Protein AF-A0A662BF61-F1 (afdb_monomer_lite)

Foldseek 3Di:
DVVVVLLVVLVVVLVVVCVVVVPDDPRSVVSSVVSSVVSVVVVVVVVVVVVVVVVVVVVD

Sequence (60 aa):
MINILRIVISAIIGYWISKILDLEGFIQFLFFFGIFIAVSILLEIIRKIIVRIKLDRIKK

Structure (mmCIF, N/CA/C/O backbone):
data_AF-A0A662BF61-F1
#
_entry.id   AF-A0A662BF61-F1
#
loop_
_atom_site.group_PDB
_atom_site.id
_atom_site.type_symbol
_atom_site.label_atom_id
_atom_site.label_alt_id
_atom_site.label_comp_id
_atom_site.label_asym_id
_atom_site.label_entity_id
_atom_site.label_seq_id
_atom_site.pdbx_PDB_ins_code
_atom_site.Cartn_x
_atom_site.Cartn_y
_atom_site.Cartn_z
_atom_site.occupancy
_atom_site.B_iso_or_equiv
_atom_site.auth_seq_id
_atom_site.auth_comp_id
_atom_site.auth_asym_id
_atom_site.auth_atom_id
_atom_site.pdbx_PDB_model_num
ATOM 1 N N . MET A 1 1 ? -4.984 14.987 4.654 1.00 60.16 1 MET A N 1
ATOM 2 C CA . MET A 1 1 ? -3.799 14.348 5.279 1.00 60.16 1 MET A CA 1
ATOM 3 C C . MET A 1 1 ? -3.742 12.831 5.079 1.00 60.16 1 MET A C 1
ATOM 5 O O . MET A 1 1 ? -2.717 12.365 4.606 1.00 60.16 1 MET A O 1
ATOM 9 N N . ILE A 1 2 ? -4.808 12.058 5.342 1.00 69.31 2 ILE A N 1
ATOM 10 C CA . ILE A 1 2 ? -4.790 10.580 5.197 1.00 69.31 2 ILE A CA 1
ATOM 11 C C . ILE A 1 2 ? -4.472 10.083 3.770 1.00 69.31 2 ILE A C 1
ATOM 13 O O . ILE A 1 2 ? -3.723 9.123 3.622 1.00 69.31 2 ILE A O 1
ATOM 17 N N . ASN A 1 3 ? -4.954 10.759 2.717 1.00 71.44 3 ASN A N 1
ATOM 18 C CA . ASN A 1 3 ? -4.655 10.354 1.333 1.00 71.44 3 ASN A CA 1
ATOM 19 C C . ASN A 1 3 ? -3.169 10.502 0.974 1.00 71.44 3 ASN A C 1
ATOM 21 O O . ASN A 1 3 ? -2.608 9.617 0.340 1.00 71.44 3 ASN A O 1
ATOM 25 N N . ILE A 1 4 ? -2.524 11.586 1.418 1.00 80.06 4 ILE A N 1
ATOM 26 C CA . ILE A 1 4 ? -1.090 11.819 1.184 1.00 80.06 4 ILE A CA 1
ATOM 27 C C . ILE A 1 4 ? -0.268 10.762 1.921 1.00 80.06 4 ILE A C 1
ATOM 29 O O . ILE A 1 4 ? 0.629 10.169 1.334 1.00 80.06 4 ILE A O 1
ATOM 33 N N . LEU A 1 5 ? -0.629 10.451 3.170 1.00 82.62 5 LEU A N 1
ATOM 34 C CA . LEU A 1 5 ? 0.040 9.408 3.947 1.00 82.62 5 LEU A CA 1
ATOM 35 C C . LEU A 1 5 ? -0.032 8.043 3.246 1.00 82.62 5 LEU A C 1
ATOM 37 O O . LEU A 1 5 ? 0.971 7.341 3.158 1.00 82.62 5 LEU A O 1
ATOM 41 N N . ARG A 1 6 ? -1.196 7.690 2.689 1.00 80.62 6 ARG A N 1
ATOM 42 C CA . ARG A 1 6 ? -1.375 6.445 1.932 1.00 80.62 6 ARG A CA 1
ATOM 43 C C . ARG A 1 6 ? -0.485 6.385 0.692 1.00 80.62 6 ARG A C 1
ATOM 45 O O . ARG A 1 6 ? 0.108 5.342 0.424 1.00 80.62 6 ARG A O 1
ATOM 52 N N . ILE A 1 7 ? -0.388 7.491 -0.045 1.00 84.00 7 ILE A N 1
ATOM 53 C CA . ILE A 1 7 ? 0.468 7.598 -1.233 1.00 84.00 7 ILE A CA 1
ATOM 54 C C . ILE A 1 7 ? 1.937 7.429 -0.839 1.00 84.00 7 ILE A C 1
ATOM 56 O O . ILE A 1 7 ? 2.629 6.619 -1.444 1.00 84.00 7 ILE A O 1
ATOM 60 N N . VAL A 1 8 ? 2.389 8.116 0.214 1.00 86.94 8 VAL A N 1
ATOM 61 C CA . VAL A 1 8 ? 3.778 8.041 0.695 1.00 86.94 8 VAL A CA 1
ATOM 62 C C . VAL A 1 8 ? 4.136 6.623 1.145 1.00 86.94 8 VAL A C 1
ATOM 64 O O . VAL A 1 8 ? 5.150 6.086 0.711 1.00 86.94 8 VAL A O 1
ATOM 67 N N . ILE A 1 9 ? 3.285 5.980 1.950 1.00 86.00 9 ILE A N 1
ATOM 68 C CA . ILE A 1 9 ? 3.511 4.599 2.408 1.00 86.00 9 ILE A CA 1
ATOM 69 C C . ILE A 1 9 ? 3.581 3.636 1.217 1.00 86.00 9 ILE A C 1
ATOM 71 O O . ILE A 1 9 ? 4.491 2.814 1.139 1.00 86.00 9 ILE A O 1
ATOM 75 N N . SER A 1 10 ? 2.652 3.763 0.267 1.00 85.88 10 SER A N 1
ATOM 76 C CA . SER A 1 10 ? 2.620 2.897 -0.918 1.00 85.88 10 SER A CA 1
ATOM 77 C C . SER A 1 10 ? 3.843 3.111 -1.812 1.00 85.88 10 SER A C 1
ATOM 79 O O . SER A 1 10 ? 4.376 2.146 -2.350 1.00 85.88 10 SER A O 1
ATOM 81 N N . ALA A 1 11 ? 4.316 4.354 -1.939 1.00 86.31 11 ALA A N 1
ATOM 82 C CA . ALA A 1 11 ? 5.510 4.689 -2.706 1.00 86.31 11 ALA A CA 1
ATOM 83 C C . ALA A 1 11 ? 6.783 4.117 -2.065 1.00 8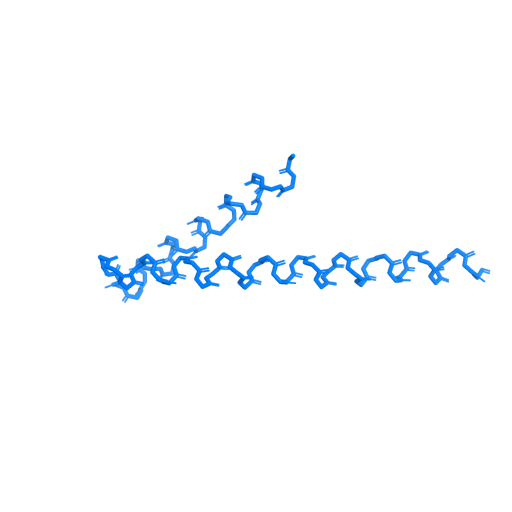6.31 11 ALA A C 1
ATOM 85 O O . ALA A 1 11 ? 7.598 3.516 -2.759 1.00 86.31 11 ALA A O 1
ATOM 86 N N . ILE A 1 12 ? 6.936 4.243 -0.742 1.00 89.94 12 ILE A N 1
ATOM 87 C CA . ILE A 1 12 ? 8.101 3.706 -0.024 1.00 89.94 12 ILE A CA 1
ATOM 88 C C . ILE A 1 12 ? 8.138 2.179 -0.136 1.00 89.94 12 ILE A C 1
ATOM 90 O O . ILE A 1 12 ? 9.151 1.617 -0.548 1.00 89.94 12 ILE A O 1
ATOM 94 N N . ILE A 1 13 ? 7.027 1.509 0.185 1.00 87.88 13 ILE A N 1
ATOM 95 C CA . ILE A 1 13 ? 6.942 0.042 0.160 1.00 87.88 13 ILE A CA 1
ATOM 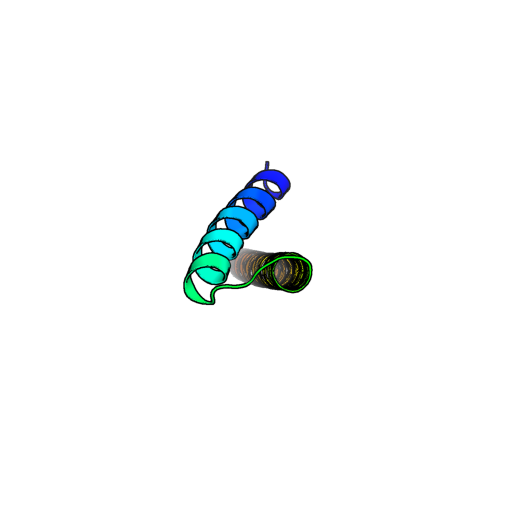96 C C . ILE A 1 13 ? 7.103 -0.483 -1.270 1.00 87.88 13 ILE A C 1
ATOM 98 O O . ILE A 1 13 ? 7.885 -1.404 -1.506 1.00 87.88 13 ILE A O 1
ATOM 102 N N . GLY A 1 14 ? 6.394 0.118 -2.229 1.00 86.44 14 GLY A N 1
ATOM 103 C CA . GLY A 1 14 ? 6.452 -0.283 -3.631 1.00 86.44 14 GLY A CA 1
ATOM 104 C C . GLY A 1 14 ? 7.852 -0.131 -4.221 1.00 86.44 14 GLY A C 1
ATOM 105 O O . GLY A 1 14 ? 8.317 -1.043 -4.899 1.00 86.44 14 GLY A O 1
ATOM 106 N N . TYR A 1 15 ? 8.562 0.956 -3.896 1.00 86.44 15 TYR A N 1
ATOM 107 C CA . TYR A 1 15 ? 9.928 1.187 -4.373 1.00 86.44 15 TYR A CA 1
ATOM 108 C C . TYR A 1 15 ? 10.901 0.165 -3.800 1.00 86.44 15 TYR A C 1
ATOM 110 O O . TYR A 1 15 ? 11.700 -0.419 -4.531 1.00 86.44 15 TYR A O 1
ATOM 118 N N . TRP A 1 16 ? 10.812 -0.078 -2.493 1.00 89.69 16 TRP A N 1
ATOM 119 C CA . TRP A 1 16 ? 11.728 -0.981 -1.810 1.00 89.69 16 TRP A CA 1
ATOM 120 C C . TRP A 1 16 ? 11.585 -2.418 -2.320 1.00 89.69 16 TRP A C 1
ATOM 122 O O . TRP A 1 16 ? 12.579 -3.053 -2.662 1.00 89.69 16 TRP A O 1
ATOM 132 N N . ILE A 1 17 ? 10.348 -2.905 -2.458 1.00 87.62 17 ILE A N 1
ATOM 133 C CA . ILE A 1 17 ? 10.090 -4.263 -2.949 1.00 87.62 17 ILE A CA 1
ATOM 134 C C . ILE A 1 17 ? 10.398 -4.383 -4.445 1.00 87.62 17 ILE A C 1
ATOM 136 O O . ILE A 1 17 ? 11.004 -5.368 -4.858 1.00 87.62 17 ILE A O 1
ATOM 140 N N . SER A 1 18 ? 10.052 -3.375 -5.252 1.00 87.69 18 SER A N 1
ATOM 141 C CA . SER A 1 18 ? 10.396 -3.357 -6.678 1.00 87.69 18 SER A CA 1
ATOM 142 C C . SER A 1 18 ? 11.900 -3.466 -6.907 1.00 87.69 18 SER A C 1
ATOM 144 O O . SER A 1 18 ? 12.303 -4.133 -7.851 1.00 87.69 18 SER A O 1
ATOM 146 N N . LYS A 1 19 ? 12.715 -2.836 -6.052 1.00 87.25 19 LYS A N 1
ATOM 147 C CA . LYS A 1 19 ? 14.177 -2.909 -6.133 1.00 87.25 19 LYS A CA 1
ATOM 148 C C . LYS A 1 19 ? 14.723 -4.278 -5.716 1.00 87.25 19 LYS A C 1
ATOM 150 O O . LYS A 1 19 ? 15.712 -4.724 -6.274 1.00 87.25 19 LYS A O 1
ATOM 155 N N . ILE A 1 20 ? 14.093 -4.944 -4.746 1.00 89.62 20 ILE A N 1
ATOM 156 C CA . ILE A 1 20 ? 14.474 -6.306 -4.324 1.00 89.62 20 ILE A CA 1
ATOM 157 C C . ILE A 1 20 ? 14.148 -7.332 -5.414 1.00 89.62 20 ILE A C 1
ATOM 159 O O . ILE A 1 20 ? 14.895 -8.284 -5.610 1.00 89.62 20 ILE A O 1
ATOM 163 N N . LEU A 1 21 ? 13.024 -7.141 -6.104 1.00 89.19 21 LEU A N 1
ATOM 164 C CA . LEU A 1 21 ? 12.530 -8.037 -7.148 1.00 89.19 21 LEU A CA 1
ATOM 165 C C . LEU A 1 21 ? 13.063 -7.699 -8.551 1.00 89.19 21 LEU A C 1
ATOM 167 O O . LEU A 1 21 ? 12.633 -8.331 -9.510 1.00 89.19 21 LEU A O 1
ATOM 171 N N . ASP A 1 22 ? 13.949 -6.704 -8.658 1.00 89.50 22 ASP A N 1
ATOM 172 C CA . ASP A 1 22 ? 14.525 -6.202 -9.914 1.00 89.50 22 ASP A CA 1
ATOM 173 C C . ASP A 1 22 ? 13.459 -5.924 -10.995 1.00 89.50 22 ASP A C 1
ATOM 175 O O . ASP A 1 22 ? 13.595 -6.246 -12.174 1.00 89.50 22 ASP A O 1
ATOM 179 N N . LEU A 1 23 ? 12.319 -5.369 -10.562 1.00 88.94 23 LEU A N 1
ATOM 180 C CA . LEU A 1 23 ? 11.209 -5.058 -11.457 1.00 88.94 23 LEU A CA 1
ATOM 181 C C . LEU A 1 23 ? 11.509 -3.765 -12.204 1.00 88.94 23 LEU A C 1
ATOM 183 O O . LEU A 1 23 ? 11.694 -2.716 -11.583 1.00 88.94 23 LEU A O 1
ATOM 187 N N . GLU A 1 24 ? 11.441 -3.828 -13.530 1.00 89.56 24 GLU A N 1
ATOM 188 C CA . GLU A 1 24 ? 11.671 -2.684 -14.406 1.00 89.56 24 GLU A CA 1
ATOM 189 C C . GLU A 1 24 ? 10.448 -2.352 -15.275 1.00 89.56 24 GLU A C 1
ATOM 191 O O . GLU A 1 24 ? 9.552 -3.173 -15.522 1.00 89.56 24 GLU A O 1
ATOM 196 N N . GLY A 1 25 ? 10.406 -1.101 -15.738 1.00 87.00 25 GLY A N 1
ATOM 197 C CA . GLY A 1 25 ? 9.458 -0.624 -16.741 1.00 87.00 25 GLY A CA 1
ATOM 198 C C . GLY A 1 25 ? 7.988 -0.813 -16.351 1.00 87.00 25 GLY A C 1
ATOM 199 O O . GLY A 1 25 ? 7.522 -0.360 -15.305 1.00 87.00 25 GLY A O 1
ATOM 200 N N . PHE A 1 26 ? 7.221 -1.464 -17.225 1.00 88.38 26 PHE A N 1
ATOM 201 C CA . PHE A 1 26 ? 5.775 -1.618 -17.052 1.00 88.38 26 PHE A CA 1
ATOM 202 C C . PHE A 1 26 ? 5.396 -2.532 -15.876 1.00 88.38 26 PHE A C 1
ATOM 204 O O . PHE A 1 26 ? 4.387 -2.301 -15.208 1.00 88.38 26 PHE A O 1
ATOM 211 N N . ILE A 1 27 ? 6.217 -3.545 -15.582 1.00 88.12 27 ILE A N 1
ATOM 212 C CA . ILE A 1 27 ? 5.952 -4.485 -14.485 1.00 88.12 27 ILE A CA 1
ATOM 213 C C . ILE A 1 27 ? 6.108 -3.773 -13.142 1.00 88.12 27 ILE A C 1
ATOM 215 O O . ILE A 1 27 ? 5.270 -3.943 -12.258 1.00 88.12 27 ILE A O 1
ATOM 219 N N . GLN A 1 28 ? 7.118 -2.910 -13.016 1.00 87.00 28 GLN A N 1
ATOM 220 C CA . GLN A 1 28 ? 7.277 -2.039 -11.856 1.00 87.00 28 GLN A CA 1
ATOM 221 C C . GLN A 1 28 ? 6.030 -1.171 -11.639 1.00 87.00 28 GLN A C 1
ATOM 223 O O . GLN A 1 28 ? 5.497 -1.129 -10.531 1.00 87.00 28 GLN A O 1
ATOM 228 N N . PHE A 1 29 ? 5.511 -0.534 -12.694 1.00 86.25 29 PHE A N 1
ATOM 229 C CA . PHE A 1 29 ? 4.291 0.273 -12.603 1.00 86.25 29 PHE A CA 1
ATOM 230 C C . PHE A 1 29 ? 3.075 -0.538 -12.120 1.00 86.25 29 PHE A C 1
ATOM 232 O O . PHE A 1 29 ? 2.387 -0.122 -11.183 1.00 86.25 29 PHE A O 1
ATOM 239 N N . LEU A 1 30 ? 2.834 -1.716 -12.709 1.00 89.62 30 LEU A N 1
ATOM 240 C CA . LEU A 1 30 ? 1.757 -2.618 -12.282 1.00 89.62 30 LEU A CA 1
ATOM 241 C C . LEU A 1 30 ? 1.919 -3.054 -10.823 1.00 89.62 30 LEU A C 1
ATOM 243 O O . LEU A 1 30 ? 0.943 -3.094 -10.071 1.00 89.62 30 LEU A O 1
ATOM 247 N N . PHE A 1 31 ? 3.150 -3.343 -10.411 1.00 88.69 31 PHE A N 1
ATOM 248 C CA . PHE A 1 31 ? 3.463 -3.747 -9.049 1.00 88.69 31 PHE A CA 1
ATOM 249 C C . PHE A 1 31 ? 3.154 -2.632 -8.041 1.00 88.69 31 PHE A C 1
ATOM 251 O O . PHE A 1 31 ? 2.461 -2.863 -7.048 1.00 88.69 31 PHE A O 1
ATOM 258 N N . PHE A 1 32 ? 3.579 -1.399 -8.329 1.00 87.69 32 PHE A N 1
ATOM 259 C CA . PHE A 1 32 ? 3.230 -0.223 -7.528 1.00 87.69 32 PHE A CA 1
ATOM 260 C C . PHE A 1 32 ? 1.717 -0.026 -7.413 1.00 87.69 32 PHE A C 1
ATOM 262 O O . PHE A 1 32 ? 1.210 0.249 -6.321 1.00 87.69 32 PHE A O 1
ATOM 269 N N . PHE A 1 33 ? 0.987 -0.188 -8.517 1.00 87.00 33 PHE A N 1
ATOM 270 C CA . PHE A 1 33 ? -0.467 -0.060 -8.522 1.00 87.00 33 PHE A CA 1
ATOM 271 C C . PHE A 1 33 ? -1.135 -1.130 -7.645 1.00 87.00 33 PHE A C 1
ATOM 273 O O . PHE A 1 33 ? -2.023 -0.816 -6.846 1.00 87.00 33 PHE A O 1
ATOM 280 N N . GLY A 1 34 ? -0.649 -2.372 -7.712 1.00 90.25 34 GLY A N 1
ATOM 281 C CA . GLY A 1 34 ? -1.093 -3.466 -6.846 1.00 90.25 34 GLY A CA 1
ATOM 282 C C . GLY A 1 34 ? -0.855 -3.184 -5.359 1.00 90.25 34 GLY A C 1
ATOM 283 O O . GLY A 1 34 ? -1.783 -3.305 -4.555 1.00 90.25 34 GLY A O 1
ATOM 284 N N . ILE A 1 35 ? 0.351 -2.732 -4.994 1.00 89.19 35 ILE A N 1
ATOM 285 C CA . ILE A 1 35 ? 0.698 -2.338 -3.615 1.00 89.19 35 ILE A CA 1
ATOM 286 C C . ILE A 1 35 ? -0.241 -1.232 -3.122 1.00 89.19 35 ILE A C 1
ATOM 288 O O . ILE A 1 35 ? -0.778 -1.314 -2.015 1.00 89.19 35 ILE A O 1
ATOM 292 N N . PHE A 1 36 ? -0.485 -0.215 -3.947 1.00 87.38 36 PHE A N 1
ATOM 293 C CA . PHE A 1 36 ? -1.360 0.896 -3.587 1.00 87.38 36 PHE A CA 1
ATOM 294 C C . PHE A 1 36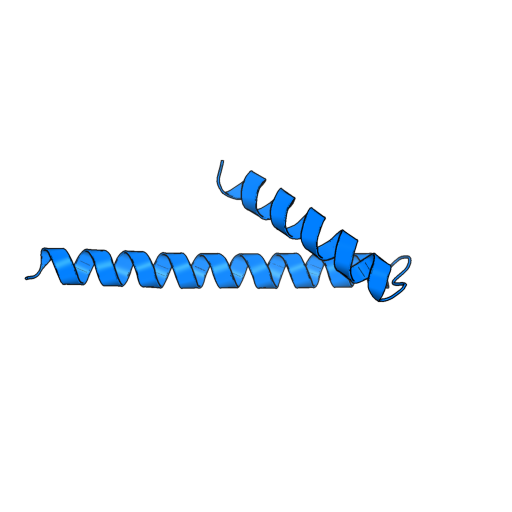 ? -2.798 0.442 -3.306 1.00 87.38 36 PHE A C 1
ATOM 296 O O . PHE A 1 36 ? -3.406 0.882 -2.321 1.00 87.38 36 PHE A O 1
ATOM 303 N N . ILE A 1 37 ? -3.347 -0.450 -4.135 1.00 89.81 37 ILE A N 1
ATOM 304 C CA . ILE A 1 37 ? -4.681 -1.021 -3.906 1.00 89.81 37 ILE A CA 1
ATOM 305 C C . ILE A 1 37 ? -4.695 -1.832 -2.607 1.00 89.81 37 ILE A C 1
ATOM 307 O O . ILE A 1 37 ? -5.576 -1.618 -1.771 1.00 89.81 37 ILE A O 1
ATOM 311 N N . ALA A 1 38 ? -3.707 -2.705 -2.398 1.00 89.50 38 ALA A N 1
ATOM 312 C CA . ALA A 1 38 ? -3.622 -3.544 -1.205 1.00 89.50 38 ALA A CA 1
ATOM 313 C C . ALA A 1 38 ? -3.575 -2.708 0.087 1.00 89.50 38 ALA A C 1
ATOM 315 O O . ALA A 1 38 ? -4.357 -2.945 1.011 1.00 89.50 38 ALA A O 1
ATOM 316 N N . VAL A 1 39 ? -2.727 -1.674 0.129 1.00 87.94 39 VAL A N 1
ATOM 317 C CA . VAL A 1 39 ? -2.634 -0.745 1.268 1.00 87.94 39 VAL A CA 1
ATOM 318 C C . VAL A 1 39 ? -3.952 0.006 1.473 1.00 87.94 39 VAL A C 1
ATOM 320 O O . VAL A 1 39 ? -4.389 0.194 2.608 1.00 87.94 39 VAL A O 1
ATOM 323 N N . SER A 1 40 ? -4.620 0.411 0.390 1.00 88.12 40 SER A N 1
ATOM 324 C CA . SER A 1 40 ? -5.918 1.093 0.468 1.00 88.12 40 SER A CA 1
ATOM 325 C C . SER A 1 40 ? -6.991 0.217 1.105 1.00 88.12 40 SER A C 1
ATOM 327 O O . SER A 1 40 ? -7.664 0.665 2.033 1.00 88.12 40 SER A O 1
ATOM 329 N N . ILE A 1 41 ? -7.105 -1.035 0.662 1.00 90.50 41 ILE A N 1
ATOM 330 C CA . ILE A 1 41 ? -8.058 -2.004 1.216 1.00 90.50 41 ILE A CA 1
ATOM 331 C C . ILE A 1 41 ? -7.743 -2.280 2.689 1.00 90.50 41 ILE A C 1
ATOM 333 O O . ILE A 1 41 ? -8.647 -2.271 3.524 1.00 90.50 41 ILE A O 1
ATOM 337 N N . LEU A 1 42 ? -6.467 -2.473 3.030 1.00 89.94 42 LEU A N 1
ATOM 338 C CA . LEU A 1 42 ? -6.048 -2.736 4.406 1.00 89.94 42 LEU A CA 1
ATOM 339 C C . LEU A 1 42 ? -6.443 -1.591 5.349 1.00 89.94 42 LEU A C 1
ATOM 341 O O . LEU A 1 42 ? -6.998 -1.833 6.423 1.00 89.94 42 LEU A O 1
ATOM 345 N N . LEU A 1 43 ? -6.211 -0.342 4.939 1.00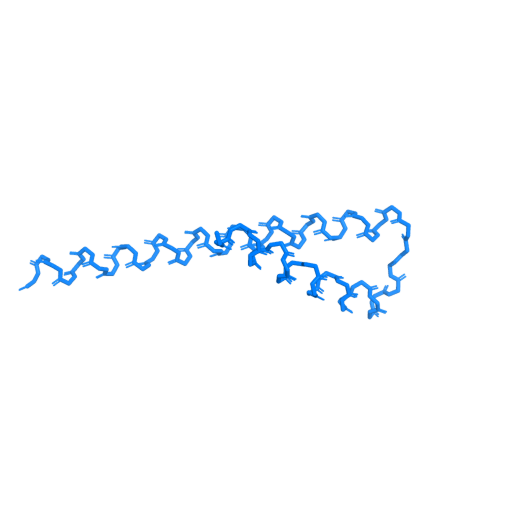 87.69 43 LEU A N 1
ATOM 346 C CA . LEU A 1 43 ? -6.604 0.833 5.720 1.00 87.69 43 LEU A CA 1
ATOM 347 C C . LEU A 1 43 ? -8.127 0.939 5.880 1.00 87.69 43 LEU A C 1
ATOM 349 O O . LEU A 1 43 ? -8.599 1.279 6.967 1.00 87.69 43 LEU A O 1
ATOM 353 N N . GLU A 1 44 ? -8.896 0.622 4.837 1.00 89.88 44 GLU A N 1
ATOM 354 C CA . GLU A 1 44 ? -10.364 0.582 4.886 1.00 89.88 44 GLU A CA 1
ATOM 355 C C . GLU A 1 44 ? -10.853 -0.448 5.920 1.00 89.88 44 GLU A C 1
ATOM 357 O O . GLU A 1 44 ? -11.712 -0.149 6.756 1.00 89.88 44 GLU A O 1
ATOM 362 N N . ILE A 1 45 ? -10.254 -1.646 5.918 1.00 91.62 45 ILE A N 1
ATOM 363 C CA . ILE A 1 45 ? -10.558 -2.723 6.870 1.00 91.62 45 ILE A CA 1
ATOM 364 C C . ILE A 1 45 ? -10.237 -2.281 8.299 1.00 91.62 45 ILE A C 1
ATOM 366 O O . ILE A 1 45 ? -11.101 -2.377 9.174 1.00 91.62 45 ILE A O 1
ATOM 370 N N . ILE A 1 46 ? -9.034 -1.747 8.539 1.00 89.81 46 ILE A N 1
ATOM 371 C CA . ILE A 1 46 ? -8.617 -1.256 9.861 1.00 89.81 46 ILE A CA 1
ATOM 372 C C . ILE A 1 46 ? -9.583 -0.176 10.350 1.00 89.81 46 ILE A C 1
ATOM 374 O O . ILE A 1 46 ? -10.056 -0.234 11.486 1.00 89.81 46 ILE A O 1
ATOM 378 N N . ARG A 1 47 ? -9.945 0.779 9.485 1.00 88.56 47 ARG A N 1
ATOM 379 C CA . ARG A 1 47 ? -10.914 1.827 9.819 1.00 88.56 47 ARG A CA 1
ATOM 380 C C . ARG A 1 47 ? -12.259 1.229 10.224 1.00 88.56 47 ARG A C 1
ATOM 382 O O . ARG A 1 47 ? -12.820 1.637 11.241 1.00 88.56 47 ARG A O 1
ATOM 389 N N . LYS A 1 48 ? -12.764 0.251 9.469 1.00 89.94 48 LYS A N 1
ATOM 390 C CA . LYS A 1 48 ? -14.042 -0.418 9.752 1.00 89.94 48 LYS A CA 1
ATOM 391 C C . LYS A 1 48 ? -14.012 -1.161 11.091 1.00 89.94 48 LYS A C 1
ATOM 393 O O . LYS A 1 48 ? -14.982 -1.086 11.845 1.00 89.94 48 LYS A O 1
ATOM 398 N N . ILE A 1 49 ? -12.895 -1.816 11.413 1.00 91.12 49 ILE A N 1
ATOM 399 C CA . ILE A 1 49 ? -12.681 -2.493 12.700 1.00 91.12 49 ILE A CA 1
ATOM 400 C C . ILE A 1 49 ? -12.650 -1.480 13.849 1.00 91.12 49 ILE A C 1
ATOM 402 O O . ILE A 1 49 ? -13.382 -1.651 14.822 1.00 91.12 49 ILE A O 1
ATOM 406 N N . ILE A 1 50 ? -11.872 -0.399 13.731 1.00 90.19 50 ILE A N 1
ATOM 407 C CA . ILE A 1 50 ? -11.784 0.647 14.764 1.00 90.19 50 ILE A CA 1
ATOM 408 C C . ILE A 1 50 ? -13.160 1.266 15.032 1.00 90.19 50 ILE A C 1
ATOM 410 O O . ILE A 1 50 ? -13.541 1.444 16.189 1.00 90.19 50 ILE A O 1
ATOM 414 N N . VAL A 1 51 ? -13.924 1.571 13.978 1.00 89.75 51 VAL A N 1
ATOM 415 C CA . VAL A 1 51 ? -15.283 2.119 14.110 1.00 89.75 51 VAL A CA 1
ATOM 416 C C . VAL A 1 51 ? -16.203 1.131 14.827 1.00 89.75 51 VAL A C 1
ATOM 418 O O . VAL A 1 51 ? -16.926 1.540 15.735 1.00 89.75 51 VAL A O 1
ATOM 421 N N . ARG A 1 52 ? -16.143 -0.162 14.484 1.00 86.38 52 ARG A N 1
ATOM 422 C CA . ARG A 1 52 ? -16.930 -1.205 15.159 1.00 86.38 52 ARG A CA 1
ATOM 423 C C . ARG A 1 52 ? -16.578 -1.308 16.648 1.00 86.38 52 ARG A C 1
ATOM 425 O O . ARG A 1 52 ? -17.475 -1.230 17.478 1.00 86.38 52 ARG A O 1
ATOM 432 N N . ILE A 1 53 ? -15.288 -1.360 16.991 1.00 88.94 53 ILE A N 1
ATOM 433 C CA . ILE A 1 53 ? -14.821 -1.401 18.389 1.00 88.94 53 ILE A CA 1
ATOM 434 C C . ILE A 1 53 ? -15.286 -0.163 19.166 1.00 88.94 53 ILE A C 1
ATOM 436 O O . ILE A 1 53 ? -15.682 -0.265 20.327 1.00 88.94 53 ILE A O 1
ATOM 440 N N . LYS A 1 54 ? -15.235 1.022 18.543 1.00 85.12 54 LYS A N 1
ATOM 441 C CA . LYS A 1 54 ? -15.683 2.265 19.181 1.00 85.12 54 LYS A CA 1
ATOM 442 C C . LYS A 1 54 ? -17.185 2.237 19.481 1.00 85.12 54 LYS A C 1
ATOM 444 O O . LYS A 1 54 ? -17.578 2.670 20.558 1.00 85.12 54 LYS A O 1
ATOM 449 N N . LEU A 1 55 ? -18.003 1.722 18.562 1.00 80.81 55 LEU A N 1
ATOM 450 C CA . LEU A 1 55 ? -19.451 1.588 18.757 1.00 80.81 55 LEU A CA 1
ATOM 451 C C . LEU A 1 55 ? -19.790 0.595 19.876 1.00 80.81 55 LEU A C 1
ATOM 453 O O . LEU A 1 55 ? -20.644 0.898 20.708 1.00 80.81 55 LEU A O 1
ATOM 457 N N . ASP A 1 56 ? -19.082 -0.533 19.952 1.00 77.94 56 ASP A N 1
ATOM 458 C CA . ASP A 1 56 ? -19.303 -1.538 21.000 1.00 77.94 56 ASP A CA 1
ATOM 459 C C . ASP A 1 56 ? -18.947 -1.015 22.402 1.00 77.94 56 ASP A C 1
ATOM 461 O O . ASP A 1 56 ? -19.610 -1.368 23.375 1.00 77.94 56 ASP A O 1
ATOM 465 N N . ARG A 1 57 ? -17.951 -0.124 22.524 1.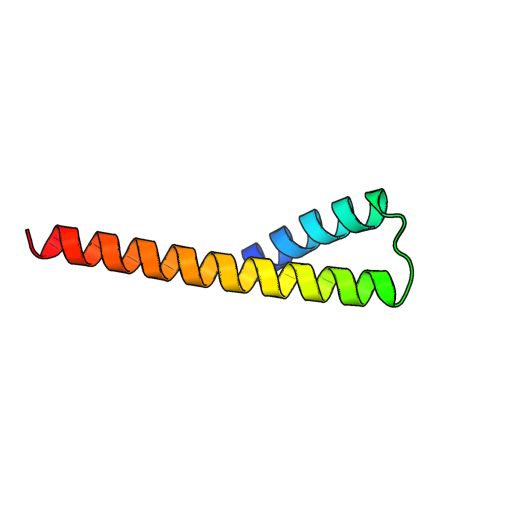00 74.69 57 ARG A N 1
ATOM 466 C CA . ARG A 1 57 ? -17.621 0.528 23.807 1.00 74.69 57 ARG A CA 1
ATOM 467 C C . ARG A 1 57 ? -18.633 1.577 24.258 1.00 74.69 57 ARG A C 1
ATOM 469 O O . ARG A 1 57 ? -18.692 1.845 25.445 1.00 74.69 57 ARG A O 1
ATOM 476 N N . ILE A 1 58 ? -19.368 2.205 23.341 1.00 71.19 58 ILE A N 1
ATOM 477 C CA . ILE A 1 58 ? -20.371 3.231 23.683 1.00 71.19 58 ILE A CA 1
ATOM 478 C C . ILE A 1 58 ? -21.688 2.580 24.131 1.00 71.19 58 ILE A C 1
ATOM 480 O O . ILE A 1 58 ? -22.453 3.176 24.880 1.00 71.19 58 ILE A O 1
ATOM 484 N N . LYS A 1 59 ? -21.964 1.357 23.666 1.00 62.97 59 LYS A N 1
ATOM 485 C CA . LYS A 1 59 ? -23.175 0.598 24.006 1.00 62.97 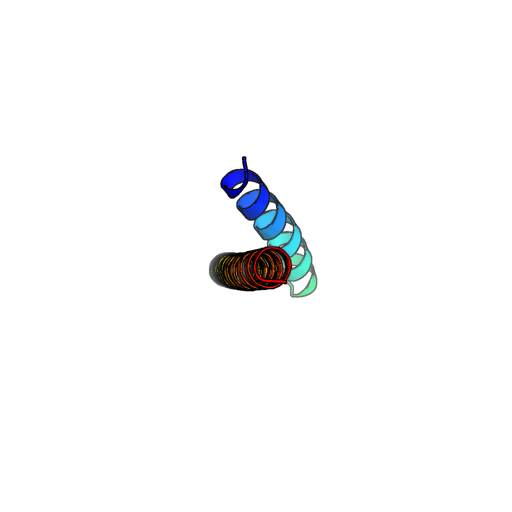59 LYS A CA 1
ATOM 486 C C . LYS A 1 59 ? -23.123 -0.107 25.368 1.00 62.97 59 LYS A C 1
ATOM 488 O O . LYS A 1 59 ? -24.133 -0.689 25.756 1.00 62.97 59 LYS A O 1
ATOM 493 N N . LYS A 1 60 ? -21.966 -0.118 26.028 1.00 52.94 60 LYS A N 1
ATOM 494 C CA . LYS A 1 60 ? -21.709 -0.816 27.290 1.00 52.94 60 LYS A CA 1
ATOM 495 C C . LYS A 1 60 ? -21.546 0.195 28.413 1.00 52.94 60 LYS A C 1
ATOM 497 O O . LYS A 1 60 ? -22.030 -0.114 29.520 1.00 52.94 60 LYS A O 1
#

pLDDT: mean 85.08, std 7.79, range [52.94, 91.62]

Radius of gyration: 15.74 Å; chains: 1; bounding box: 38×22×44 Å

Secondary structure (DSSP, 8-state):
-HHHHHHHHHHHHHHHHHHHTT--HHHHHHHHHHHHHHHHHHHHHHHHHHHHHHHHHH--